Protein AF-A0A7X7K8U5-F1 (afdb_monomer_lite)

Structure (mmCIF, N/CA/C/O backbone):
data_AF-A0A7X7K8U5-F1
#
_entry.id   AF-A0A7X7K8U5-F1
#
loop_
_atom_site.group_PDB
_atom_site.id
_atom_site.type_symbol
_atom_site.label_atom_id
_atom_site.label_alt_id
_atom_site.label_comp_id
_atom_site.label_asym_id
_atom_site.label_entity_id
_atom_site.label_seq_id
_atom_site.pdbx_PDB_ins_code
_atom_site.Cartn_x
_atom_site.Cartn_y
_atom_site.Cartn_z
_atom_site.occupancy
_atom_site.B_iso_or_equiv
_atom_site.auth_seq_id
_atom_site.auth_comp_id
_atom_site.auth_asym_id
_atom_site.auth_atom_id
_atom_site.pdbx_PDB_model_num
ATOM 1 N N . ASP A 1 1 ? -10.335 -3.629 10.305 1.00 85.88 1 ASP A N 1
ATOM 2 C CA . ASP A 1 1 ? -9.390 -4.281 11.223 1.00 85.88 1 ASP A CA 1
ATOM 3 C C . ASP A 1 1 ? -8.029 -3.623 11.029 1.00 85.88 1 ASP A C 1
ATOM 5 O O . ASP A 1 1 ? -7.618 -3.483 9.882 1.00 85.88 1 ASP A O 1
ATOM 9 N N . LEU A 1 2 ? -7.405 -3.124 12.101 1.00 91.44 2 LEU A N 1
ATOM 10 C CA . LEU A 1 2 ? -6.123 -2.414 12.013 1.00 91.44 2 LEU A CA 1
ATOM 11 C C . LEU A 1 2 ? -4.949 -3.373 11.786 1.00 91.44 2 LEU A C 1
ATOM 13 O O . LEU A 1 2 ? -4.005 -2.986 11.107 1.00 91.44 2 LEU A O 1
ATOM 17 N N . GLU A 1 3 ? -5.025 -4.616 12.269 1.00 94.38 3 GLU A N 1
ATOM 18 C CA . GLU A 1 3 ? -3.987 -5.628 12.028 1.00 94.38 3 GLU A CA 1
ATOM 19 C C . GLU A 1 3 ? -3.839 -5.905 10.524 1.00 94.38 3 GLU A C 1
ATOM 21 O O . GLU A 1 3 ? -2.738 -5.863 9.972 1.00 94.38 3 GLU A O 1
ATOM 26 N N . LEU A 1 4 ? -4.973 -6.067 9.831 1.00 93.50 4 LEU A N 1
ATOM 27 C CA . LEU A 1 4 ? -5.004 -6.230 8.376 1.00 93.50 4 LEU A CA 1
ATOM 28 C C . LEU A 1 4 ? -4.436 -5.014 7.633 1.00 93.50 4 LEU A C 1
ATOM 30 O O . LEU A 1 4 ? -3.805 -5.185 6.593 1.00 93.50 4 LEU A O 1
ATOM 34 N N . LEU A 1 5 ? -4.631 -3.796 8.149 1.00 95.38 5 LEU A N 1
ATOM 35 C CA . LEU A 1 5 ? -4.092 -2.590 7.519 1.00 95.38 5 LEU A CA 1
ATOM 36 C C . LEU A 1 5 ? -2.575 -2.472 7.715 1.00 95.38 5 LEU A C 1
ATOM 38 O O . LEU A 1 5 ? -1.870 -2.119 6.772 1.00 95.38 5 LEU A O 1
ATOM 42 N N . VAL A 1 6 ? -2.062 -2.827 8.899 1.00 97.44 6 VAL A N 1
ATOM 43 C CA . VAL A 1 6 ? -0.614 -2.921 9.161 1.00 97.44 6 VAL A CA 1
ATOM 44 C C . VAL A 1 6 ? 0.038 -3.885 8.175 1.00 97.44 6 VAL A C 1
ATOM 46 O O . VAL A 1 6 ? 1.038 -3.534 7.543 1.00 97.44 6 VAL A O 1
ATOM 49 N N . LEU A 1 7 ? -0.559 -5.070 8.012 1.00 96.31 7 LEU A N 1
ATOM 50 C CA . LEU A 1 7 ? -0.118 -6.087 7.062 1.00 96.31 7 LEU A CA 1
ATOM 51 C C . LEU A 1 7 ? -0.163 -5.598 5.615 1.00 96.31 7 LEU A C 1
ATOM 53 O O . LEU A 1 7 ? 0.806 -5.792 4.887 1.00 96.31 7 LEU A O 1
ATOM 57 N N . ALA A 1 8 ? -1.262 -4.967 5.198 1.00 96.56 8 ALA A N 1
ATOM 58 C CA . ALA A 1 8 ? -1.429 -4.491 3.828 1.00 96.56 8 ALA A CA 1
ATOM 59 C C . ALA A 1 8 ? -0.404 -3.402 3.468 1.00 96.56 8 ALA A C 1
ATOM 61 O O . ALA A 1 8 ? 0.177 -3.436 2.384 1.00 96.56 8 ALA A O 1
ATOM 62 N N . GLU A 1 9 ? -0.141 -2.468 4.383 1.00 98.12 9 GLU A N 1
ATOM 63 C CA . GLU A 1 9 ? 0.877 -1.429 4.206 1.00 98.12 9 GLU A CA 1
ATOM 64 C C . GLU A 1 9 ? 2.295 -2.027 4.168 1.00 98.12 9 GLU A C 1
ATOM 66 O O . GLU A 1 9 ? 3.097 -1.666 3.309 1.00 98.12 9 GLU A O 1
ATOM 71 N N . ASP A 1 10 ? 2.617 -2.996 5.030 1.00 98.50 10 ASP A N 1
ATOM 72 C CA . ASP A 1 10 ? 3.940 -3.639 4.997 1.00 98.50 10 ASP A CA 1
ATOM 73 C C . ASP A 1 10 ? 4.143 -4.492 3.734 1.00 98.50 10 ASP A C 1
ATOM 75 O O . ASP A 1 10 ? 5.189 -4.421 3.083 1.00 98.50 10 ASP A O 1
ATOM 79 N N . GLN A 1 11 ? 3.105 -5.220 3.313 1.00 98.31 11 GLN A N 1
ATOM 80 C CA . GLN A 1 11 ? 3.089 -5.938 2.042 1.00 98.31 11 GLN A CA 1
ATOM 81 C C . GLN A 1 11 ? 3.293 -4.982 0.860 1.00 98.31 11 GLN A C 1
ATOM 83 O O . GLN A 1 11 ? 4.037 -5.307 -0.069 1.00 98.31 11 GLN A O 1
ATOM 88 N N . ALA A 1 12 ? 2.668 -3.800 0.884 1.00 98.19 12 ALA A N 1
ATOM 89 C CA . ALA A 1 12 ? 2.860 -2.793 -0.151 1.00 98.19 12 ALA A CA 1
ATOM 90 C C . ALA A 1 12 ? 4.305 -2.287 -0.187 1.00 98.19 12 ALA A C 1
ATOM 92 O O . ALA A 1 12 ? 4.898 -2.178 -1.265 1.00 98.19 12 ALA A O 1
ATOM 93 N N . ALA A 1 13 ? 4.913 -2.058 0.979 1.00 98.56 13 ALA A N 1
ATOM 94 C CA . ALA A 1 13 ? 6.325 -1.715 1.056 1.00 98.56 13 ALA A CA 1
ATOM 95 C C . ALA A 1 13 ? 7.218 -2.795 0.430 1.00 98.56 13 ALA A C 1
ATOM 97 O O . ALA A 1 13 ? 8.043 -2.486 -0.433 1.00 98.56 13 ALA A O 1
ATOM 98 N N . PHE A 1 14 ? 6.999 -4.060 0.792 1.00 98.69 14 PHE A N 1
ATOM 99 C CA . PHE A 1 14 ? 7.727 -5.199 0.231 1.00 98.69 14 PHE A CA 1
ATOM 100 C C . PHE A 1 14 ? 7.547 -5.318 -1.295 1.00 98.69 14 PHE A C 1
ATOM 102 O O . PHE A 1 14 ? 8.504 -5.587 -2.033 1.00 98.69 14 PHE A O 1
ATOM 109 N N . ALA A 1 15 ? 6.337 -5.069 -1.803 1.00 98.38 15 ALA A N 1
ATOM 110 C CA . ALA A 1 15 ? 6.065 -5.068 -3.237 1.00 98.38 15 ALA A CA 1
ATOM 111 C C . ALA A 1 15 ? 6.866 -3.987 -3.969 1.00 98.38 15 ALA A C 1
ATOM 113 O O . ALA A 1 15 ? 7.491 -4.257 -4.998 1.00 98.38 15 ALA A O 1
ATOM 114 N N . PHE A 1 16 ? 6.910 -2.772 -3.423 1.00 98.56 16 PHE A N 1
ATOM 115 C CA . PHE A 1 16 ? 7.657 -1.676 -4.028 1.00 98.56 16 PHE A CA 1
ATOM 116 C C . PHE A 1 16 ? 9.176 -1.831 -3.900 1.00 98.56 16 PHE A C 1
ATOM 118 O O . PHE A 1 16 ? 9.895 -1.475 -4.834 1.00 98.56 16 PHE A O 1
ATOM 125 N N . GLU A 1 17 ? 9.681 -2.431 -2.820 1.00 98.62 17 GLU A N 1
ATOM 126 C CA . GLU A 1 17 ? 11.084 -2.862 -2.719 1.00 98.62 17 GLU A CA 1
ATOM 127 C C . GLU A 1 17 ? 11.422 -3.866 -3.834 1.00 98.62 17 GLU A C 1
ATOM 129 O O . GLU A 1 17 ? 12.446 -3.735 -4.510 1.00 98.62 17 GLU A O 1
ATOM 134 N N . THR A 1 18 ? 10.517 -4.812 -4.105 1.00 98.38 18 THR A N 1
ATOM 135 C CA . THR A 1 18 ? 10.660 -5.790 -5.193 1.00 98.38 18 THR A CA 1
ATOM 136 C C . THR A 1 18 ? 10.647 -5.117 -6.570 1.00 98.38 18 THR A C 1
ATOM 138 O O . THR A 1 18 ? 11.531 -5.373 -7.390 1.00 98.38 18 THR A O 1
ATOM 141 N N . ILE A 1 19 ? 9.699 -4.208 -6.826 1.00 98.38 19 ILE A N 1
ATOM 142 C CA . ILE A 1 19 ? 9.637 -3.418 -8.068 1.00 98.38 19 ILE A CA 1
ATOM 143 C C . ILE A 1 19 ? 10.928 -2.617 -8.257 1.00 98.38 19 ILE A C 1
ATOM 145 O O . ILE A 1 19 ? 11.486 -2.609 -9.356 1.00 98.38 19 ILE A O 1
ATOM 149 N N . ALA A 1 20 ? 11.427 -1.968 -7.202 1.00 98.50 20 ALA A N 1
ATOM 150 C CA . ALA A 1 20 ? 12.669 -1.206 -7.242 1.00 98.50 20 ALA A CA 1
ATOM 151 C C . ALA A 1 20 ? 13.874 -2.094 -7.577 1.00 98.50 20 ALA A C 1
ATOM 153 O O . ALA A 1 20 ? 14.666 -1.740 -8.449 1.00 98.50 20 ALA A O 1
ATOM 154 N N . ALA A 1 21 ? 13.996 -3.252 -6.923 1.00 98.25 21 ALA A N 1
ATOM 155 C CA . ALA A 1 21 ? 15.093 -4.195 -7.132 1.00 98.25 21 ALA A CA 1
ATOM 156 C C . A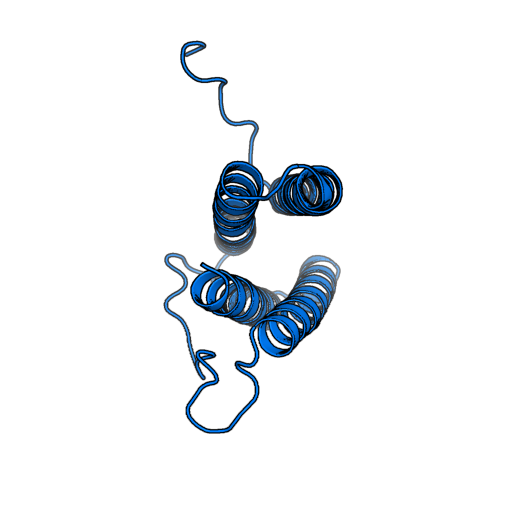LA A 1 21 ? 15.109 -4.794 -8.548 1.00 98.25 21 ALA A C 1
ATOM 158 O O . ALA A 1 21 ? 16.173 -5.115 -9.073 1.00 98.25 21 ALA A O 1
ATOM 159 N N . ARG A 1 22 ? 13.935 -4.939 -9.175 1.00 97.75 22 ARG A N 1
ATOM 160 C CA . ARG A 1 22 ? 13.778 -5.464 -10.542 1.00 97.75 22 ARG A CA 1
ATOM 161 C C . ARG A 1 22 ? 13.780 -4.384 -11.625 1.00 97.75 22 ARG A C 1
ATOM 163 O O . ARG A 1 22 ? 13.733 -4.708 -12.809 1.00 97.75 22 ARG A O 1
ATOM 170 N N . SER A 1 23 ? 13.821 -3.111 -11.244 1.00 97.94 23 SER A N 1
ATOM 171 C CA . SER A 1 23 ? 13.847 -1.997 -12.188 1.00 97.94 23 SER A CA 1
ATOM 172 C C . SER A 1 23 ? 15.282 -1.581 -12.521 1.00 97.94 23 SER A C 1
ATOM 174 O O . SER A 1 23 ? 16.134 -1.551 -11.628 1.00 97.94 23 SER A O 1
ATOM 176 N N . PRO A 1 24 ? 15.557 -1.172 -13.773 1.00 96.44 24 PRO A N 1
ATOM 177 C CA . PRO A 1 24 ? 16.774 -0.439 -14.098 1.00 96.44 24 PRO A CA 1
ATOM 178 C C . PRO A 1 24 ? 16.913 0.827 -13.243 1.00 96.44 24 PRO A C 1
ATOM 180 O O . PRO A 1 24 ? 15.933 1.352 -12.703 1.00 96.44 24 PRO A O 1
ATOM 183 N N . GLU A 1 25 ? 18.133 1.349 -13.138 1.00 96.06 25 GLU A N 1
ATOM 184 C CA . GLU A 1 25 ? 18.357 2.653 -12.514 1.00 96.06 25 GLU A CA 1
ATOM 185 C C . GLU A 1 25 ? 17.558 3.752 -13.225 1.00 96.06 25 GLU A C 1
ATOM 187 O O . GLU A 1 25 ? 17.460 3.777 -14.451 1.00 96.06 25 GLU A O 1
ATOM 192 N N . GLY A 1 26 ? 16.969 4.660 -12.442 1.00 95.50 26 GLY A N 1
ATOM 193 C CA . GLY A 1 26 ? 16.191 5.778 -12.966 1.00 95.50 26 GLY A CA 1
ATOM 194 C C . GLY A 1 26 ? 14.857 5.992 -12.255 1.00 95.50 26 GLY A C 1
ATOM 195 O O . GLY A 1 26 ? 14.662 5.614 -11.097 1.00 95.50 26 GLY A O 1
ATOM 196 N N . GLY A 1 27 ? 13.932 6.643 -12.966 1.00 95.06 27 GLY A N 1
ATOM 197 C CA . GLY A 1 27 ? 12.698 7.185 -12.393 1.00 95.06 27 GLY A CA 1
ATOM 198 C C . GLY A 1 27 ? 11.791 6.140 -11.741 1.00 95.06 27 GLY A C 1
ATOM 199 O O . GLY A 1 27 ? 11.315 6.367 -10.632 1.00 95.06 27 GLY A O 1
ATOM 200 N N . VAL A 1 28 ? 11.586 4.984 -12.383 1.00 95.00 28 VAL A N 1
ATOM 201 C CA . VAL A 1 28 ? 10.714 3.920 -11.850 1.00 95.00 28 VAL A CA 1
ATOM 202 C C . VAL A 1 28 ? 11.277 3.346 -10.552 1.00 95.00 28 VAL A C 1
ATOM 204 O O . VAL A 1 28 ? 10.549 3.260 -9.564 1.00 95.00 28 VAL A O 1
ATOM 207 N N . ARG A 1 29 ? 12.577 3.026 -10.524 1.00 98.12 29 ARG A N 1
ATOM 208 C CA . ARG A 1 29 ? 13.252 2.523 -9.322 1.00 98.12 29 ARG A CA 1
ATOM 209 C C . ARG A 1 29 ? 13.167 3.524 -8.172 1.00 98.12 29 ARG A C 1
ATOM 211 O O . ARG A 1 29 ? 12.772 3.150 -7.074 1.00 98.12 29 ARG A O 1
ATOM 218 N N . ASN A 1 30 ? 13.469 4.796 -8.427 1.00 98.19 30 ASN A N 1
ATOM 219 C CA . ASN A 1 30 ? 13.423 5.837 -7.397 1.00 98.19 30 ASN A CA 1
ATOM 220 C C . ASN A 1 30 ? 12.000 6.064 -6.869 1.00 98.19 30 ASN A C 1
ATOM 222 O O . ASN A 1 30 ? 11.801 6.202 -5.664 1.00 98.19 30 ASN A O 1
ATOM 226 N N . ARG A 1 31 ? 10.998 6.050 -7.757 1.00 96.94 31 ARG A N 1
ATOM 227 C CA . ARG A 1 31 ? 9.585 6.160 -7.376 1.00 96.94 31 ARG A CA 1
ATOM 228 C C . ARG A 1 31 ? 9.133 4.973 -6.525 1.00 96.94 31 ARG A C 1
ATOM 230 O O . ARG A 1 31 ? 8.434 5.181 -5.539 1.00 96.94 31 ARG A O 1
ATOM 237 N N . ALA A 1 32 ? 9.545 3.758 -6.880 1.00 98.25 32 ALA A N 1
ATOM 238 C CA . ALA A 1 32 ? 9.254 2.558 -6.103 1.00 98.25 32 ALA A CA 1
ATOM 239 C C . ALA A 1 32 ? 9.904 2.614 -4.712 1.00 98.25 32 ALA A C 1
ATOM 241 O O . ALA A 1 32 ? 9.224 2.395 -3.720 1.00 98.25 32 ALA A O 1
ATOM 242 N N . LEU A 1 33 ? 11.173 3.019 -4.600 1.00 98.75 33 LEU A N 1
ATOM 243 C CA . LEU A 1 33 ? 11.831 3.189 -3.294 1.00 98.75 33 LEU A CA 1
ATOM 244 C C . LEU A 1 33 ? 11.131 4.233 -2.410 1.00 98.75 33 LEU A C 1
ATOM 246 O O . LEU A 1 33 ? 10.963 4.022 -1.206 1.00 98.75 33 LEU A O 1
ATOM 250 N N . ALA A 1 34 ? 10.687 5.345 -3.003 1.00 98.19 34 ALA A N 1
ATOM 251 C CA . ALA A 1 34 ? 9.925 6.365 -2.289 1.00 98.19 34 ALA A CA 1
ATOM 252 C C . ALA A 1 34 ? 8.570 5.828 -1.796 1.00 98.19 34 ALA A C 1
ATOM 254 O O . ALA A 1 34 ? 8.196 6.072 -0.648 1.00 98.19 34 ALA A O 1
ATOM 255 N N . ALA A 1 35 ? 7.858 5.065 -2.633 1.00 98.00 35 ALA A N 1
ATOM 256 C CA . ALA A 1 35 ? 6.617 4.402 -2.243 1.00 98.00 35 ALA A CA 1
ATOM 257 C C . ALA A 1 35 ? 6.857 3.390 -1.113 1.00 98.00 35 ALA A C 1
ATOM 259 O O . ALA A 1 35 ? 6.184 3.462 -0.089 1.00 98.00 35 ALA A O 1
ATOM 260 N N . ALA A 1 36 ? 7.870 2.527 -1.239 1.00 98.69 36 ALA A N 1
ATOM 261 C CA . ALA A 1 36 ? 8.236 1.561 -0.207 1.00 98.69 36 ALA A CA 1
ATOM 262 C C . ALA A 1 36 ? 8.484 2.228 1.152 1.00 98.69 36 ALA A C 1
ATOM 264 O O . ALA A 1 36 ? 7.911 1.827 2.162 1.00 98.69 36 ALA A O 1
ATOM 265 N N . THR A 1 37 ? 9.277 3.303 1.164 1.00 98.75 37 THR A N 1
ATOM 266 C CA . THR A 1 37 ? 9.584 4.061 2.386 1.00 98.75 37 THR A CA 1
ATOM 267 C C . THR A 1 37 ? 8.317 4.616 3.031 1.00 98.75 37 THR A C 1
ATOM 269 O O . THR A 1 37 ? 8.128 4.488 4.240 1.00 98.75 37 THR A O 1
ATOM 272 N N . ARG A 1 38 ? 7.428 5.207 2.225 1.00 98.06 38 ARG A N 1
ATOM 273 C CA . ARG A 1 38 ? 6.147 5.734 2.702 1.00 98.06 38 ARG A CA 1
ATOM 274 C C . ARG A 1 38 ? 5.307 4.633 3.348 1.00 98.06 38 ARG A C 1
ATOM 276 O O . ARG A 1 38 ? 4.850 4.821 4.467 1.00 98.06 38 ARG A O 1
ATOM 283 N N . HIS A 1 39 ? 5.151 3.490 2.685 1.00 98.31 39 HIS A N 1
ATOM 284 C CA . HIS A 1 39 ? 4.346 2.383 3.200 1.00 98.31 39 HIS A CA 1
ATOM 285 C C . HIS A 1 39 ? 4.937 1.762 4.477 1.00 98.31 39 HIS A C 1
ATOM 287 O O . HIS A 1 39 ? 4.187 1.483 5.408 1.00 98.31 39 HIS A O 1
ATOM 293 N N . ARG A 1 40 ? 6.272 1.659 4.611 1.00 98.38 40 ARG A N 1
ATOM 294 C CA . ARG A 1 40 ? 6.910 1.254 5.884 1.00 98.38 40 ARG A CA 1
ATOM 295 C C . ARG A 1 40 ? 6.554 2.208 7.024 1.00 98.38 40 ARG A C 1
ATOM 297 O O . ARG A 1 40 ? 6.182 1.762 8.107 1.00 98.38 40 ARG A O 1
ATOM 304 N N . VAL A 1 41 ? 6.656 3.519 6.785 1.00 98.31 41 VAL A N 1
ATOM 305 C CA . VAL A 1 41 ? 6.320 4.546 7.787 1.00 98.31 41 VAL A CA 1
ATOM 306 C C . VAL A 1 41 ? 4.843 4.469 8.174 1.00 98.31 41 VAL A C 1
ATOM 308 O O . VAL A 1 41 ? 4.523 4.545 9.360 1.00 98.31 41 VAL A O 1
ATOM 311 N N . THR A 1 42 ? 3.954 4.290 7.196 1.00 97.50 42 THR A N 1
ATOM 312 C CA . THR A 1 42 ? 2.510 4.171 7.425 1.00 97.50 42 THR A CA 1
ATOM 313 C C . THR A 1 42 ? 2.153 2.891 8.183 1.00 97.50 42 THR A C 1
ATOM 315 O O . THR A 1 42 ? 1.428 2.967 9.172 1.00 97.50 42 THR A O 1
ATOM 318 N N . SER A 1 43 ? 2.698 1.735 7.789 1.00 97.94 43 SER A N 1
ATOM 319 C CA . SER A 1 43 ? 2.509 0.458 8.496 1.00 97.94 43 SER A CA 1
ATOM 320 C C . SER A 1 43 ? 2.929 0.567 9.962 1.00 97.94 43 SER A C 1
ATOM 322 O O . SER A 1 43 ? 2.171 0.219 10.864 1.00 97.94 43 SER A O 1
ATOM 324 N N . GLU A 1 44 ? 4.102 1.149 10.215 1.00 97.94 44 GLU A N 1
ATOM 325 C CA . GLU A 1 44 ? 4.617 1.378 11.563 1.00 97.94 44 GLU A CA 1
ATOM 326 C C . GLU A 1 44 ? 3.730 2.341 12.376 1.00 97.94 44 GLU A C 1
ATOM 328 O O . GLU A 1 44 ? 3.532 2.147 13.575 1.00 97.94 44 GLU A O 1
ATOM 333 N N . ALA A 1 45 ? 3.160 3.374 11.746 1.00 96.94 45 ALA A N 1
ATOM 334 C CA . ALA A 1 45 ? 2.219 4.274 12.410 1.00 96.94 45 ALA A CA 1
ATOM 335 C C . ALA A 1 45 ? 0.923 3.552 12.816 1.00 96.94 45 ALA A C 1
ATOM 337 O O . ALA A 1 45 ? 0.465 3.719 13.949 1.00 96.94 45 ALA A O 1
ATOM 338 N N . TRP A 1 46 ? 0.373 2.710 11.935 1.00 96.94 46 TRP A N 1
ATOM 339 C CA . TRP A 1 46 ? -0.794 1.882 12.246 1.00 96.94 46 TRP A CA 1
ATOM 340 C C . TRP A 1 46 ? -0.499 0.848 13.330 1.00 96.94 46 TRP A C 1
ATOM 342 O O . TRP A 1 46 ? -1.312 0.683 14.238 1.00 96.94 46 TRP A O 1
ATOM 352 N N . ALA A 1 47 ? 0.673 0.209 13.293 1.00 97.75 47 ALA A N 1
ATOM 353 C CA . ALA A 1 47 ? 1.079 -0.770 14.296 1.00 97.75 47 ALA A CA 1
ATOM 354 C C . ALA A 1 47 ? 1.174 -0.122 15.679 1.00 97.75 47 ALA A C 1
ATOM 356 O O . ALA A 1 47 ? 0.646 -0.658 16.652 1.00 97.75 47 ALA A O 1
ATOM 357 N N . ARG A 1 48 ? 1.769 1.076 15.763 1.00 97.19 48 ARG A N 1
ATOM 358 C CA . ARG A 1 48 ? 1.825 1.853 17.009 1.00 97.19 48 ARG A CA 1
ATOM 359 C C . ARG A 1 48 ? 0.440 2.234 17.514 1.00 97.19 48 ARG A C 1
ATOM 361 O O . ARG A 1 48 ? 0.174 2.076 18.701 1.00 97.19 48 ARG A O 1
ATOM 368 N N . LEU A 1 49 ? -0.446 2.701 16.633 1.00 94.38 49 LEU A N 1
ATOM 369 C CA . LEU A 1 49 ? -1.816 3.055 17.012 1.00 94.38 49 LEU A CA 1
ATOM 370 C C . LEU A 1 49 ? -2.605 1.841 17.528 1.00 94.38 49 LEU A C 1
ATOM 372 O O . LEU A 1 49 ? -3.386 1.969 18.466 1.00 94.38 49 LEU A O 1
ATOM 376 N N . ALA A 1 50 ? -2.389 0.673 16.924 1.00 94.69 50 ALA A N 1
ATOM 377 C CA . ALA A 1 50 ? -3.064 -0.570 17.277 1.00 94.69 50 ALA A CA 1
ATOM 378 C C . ALA A 1 50 ? -2.430 -1.308 18.472 1.00 94.69 50 ALA A C 1
ATOM 380 O O . ALA A 1 50 ? -2.982 -2.309 18.920 1.00 94.69 50 ALA A O 1
ATOM 381 N N . GLY A 1 51 ? -1.283 -0.846 18.988 1.00 96.31 51 GLY A N 1
ATOM 382 C CA . GLY A 1 51 ? -0.544 -1.545 20.046 1.00 96.31 51 GLY A CA 1
ATOM 383 C C . GLY A 1 51 ? 0.120 -2.849 19.583 1.00 96.31 51 GLY A C 1
ATOM 384 O O . GLY A 1 51 ? 0.365 -3.734 20.394 1.00 96.31 51 GLY A O 1
ATOM 385 N N . LEU A 1 52 ? 0.414 -2.975 18.286 1.00 96.50 52 LEU A N 1
ATOM 386 C CA . LEU A 1 52 ? 0.952 -4.186 17.654 1.00 96.50 52 LEU A CA 1
ATOM 387 C C . LEU A 1 52 ? 2.482 -4.172 17.507 1.00 96.50 52 LEU A C 1
ATOM 389 O O . LEU A 1 52 ? 3.042 -5.017 16.828 1.00 96.50 52 LEU A O 1
ATOM 393 N N . THR A 1 53 ? 3.194 -3.220 18.111 1.00 92.06 53 THR A N 1
ATOM 394 C CA . THR A 1 53 ? 4.665 -3.145 17.991 1.00 92.06 53 THR A CA 1
ATOM 395 C C . THR A 1 53 ? 5.419 -4.025 18.987 1.00 92.06 53 THR A C 1
ATOM 397 O O . THR A 1 53 ? 6.649 -4.061 18.964 1.00 92.06 53 THR A O 1
ATOM 400 N N . GLU A 1 54 ? 4.721 -4.693 19.908 1.00 89.69 54 GLU A N 1
ATOM 401 C CA . GLU A 1 54 ? 5.373 -5.577 20.873 1.00 89.69 54 GLU A CA 1
ATOM 402 C C . GLU A 1 54 ? 5.802 -6.909 20.230 1.00 89.69 54 GLU A C 1
ATOM 404 O O . GLU A 1 54 ? 5.109 -7.435 19.350 1.00 89.69 54 GLU A O 1
ATOM 409 N N . PRO A 1 55 ? 6.924 -7.506 20.679 1.00 84.31 55 PRO A N 1
ATOM 410 C CA . PRO A 1 55 ? 7.350 -8.817 20.206 1.00 84.31 55 PRO A CA 1
ATOM 411 C C . PRO A 1 55 ? 6.246 -9.873 20.367 1.00 84.31 55 PRO A C 1
ATOM 413 O O . PRO A 1 55 ? 5.756 -10.104 21.469 1.00 84.31 55 PRO A O 1
ATOM 416 N N . GLY A 1 56 ? 5.882 -10.540 19.269 1.00 88.75 56 GLY A N 1
ATOM 417 C CA . GLY A 1 56 ? 4.830 -11.565 19.237 1.00 88.75 56 GLY A CA 1
ATOM 418 C C . GLY A 1 56 ? 3.421 -11.044 18.937 1.00 88.75 56 GLY A C 1
ATOM 419 O O . GLY A 1 56 ? 2.537 -11.863 18.705 1.00 88.75 56 GLY A O 1
ATOM 420 N N . LEU A 1 57 ? 3.221 -9.722 18.905 1.00 92.00 57 LEU A N 1
ATOM 421 C CA . LEU A 1 57 ? 1.981 -9.081 18.445 1.00 92.00 57 LEU A CA 1
ATOM 422 C C . LEU A 1 57 ? 2.126 -8.436 17.064 1.00 92.00 57 LEU A C 1
ATOM 424 O O . LEU A 1 57 ? 1.120 -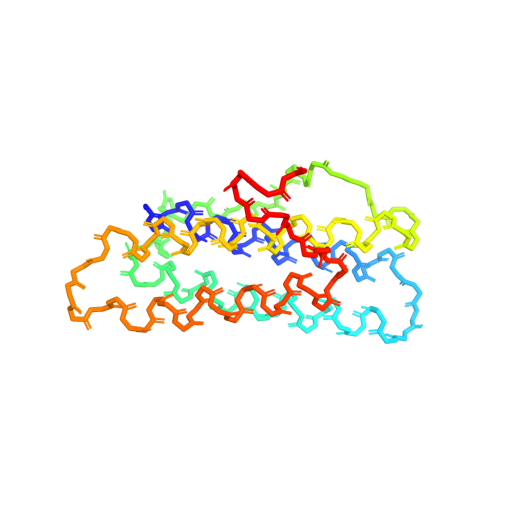8.176 16.413 1.00 92.00 57 LEU A O 1
ATOM 428 N N . ASP A 1 58 ? 3.359 -8.185 16.621 1.00 94.94 58 ASP A N 1
ATOM 429 C CA . ASP A 1 58 ? 3.636 -7.612 15.307 1.00 94.94 58 ASP A CA 1
ATOM 430 C C . ASP A 1 58 ? 3.251 -8.590 14.188 1.00 94.94 58 ASP A C 1
ATOM 432 O O . ASP A 1 58 ? 3.877 -9.650 14.068 1.00 94.94 58 ASP A O 1
ATOM 436 N N . PRO A 1 59 ? 2.237 -8.264 13.363 1.00 95.44 59 PRO A N 1
ATOM 437 C CA . PRO A 1 59 ? 1.774 -9.173 12.328 1.00 95.44 59 PRO A CA 1
ATOM 438 C C . PRO A 1 59 ? 2.691 -9.159 11.096 1.00 95.44 59 PRO A C 1
ATOM 440 O O . PRO A 1 59 ? 2.540 -10.005 10.216 1.00 95.44 59 PRO A O 1
ATOM 443 N N . ARG A 1 60 ? 3.625 -8.201 10.984 1.00 96.88 60 ARG A N 1
ATOM 444 C CA . ARG A 1 60 ? 4.451 -8.021 9.784 1.00 96.88 60 ARG A CA 1
ATOM 445 C C . ARG A 1 60 ? 5.316 -9.244 9.510 1.00 96.88 60 ARG A C 1
ATOM 447 O O . ARG A 1 60 ? 5.874 -9.873 10.408 1.00 96.88 60 ARG A O 1
ATOM 454 N N . ALA A 1 61 ? 5.448 -9.568 8.231 1.00 95.12 61 ALA A N 1
ATOM 455 C CA . ALA A 1 61 ? 6.125 -10.763 7.769 1.00 95.12 61 ALA A CA 1
ATOM 456 C C . ALA A 1 61 ? 7.455 -10.421 7.095 1.00 95.12 61 ALA A C 1
ATOM 458 O O . ALA A 1 61 ? 7.653 -9.359 6.512 1.00 95.12 61 ALA A O 1
ATOM 459 N N . VAL A 1 62 ? 8.376 -11.381 7.120 1.00 95.06 62 VAL A N 1
ATOM 460 C CA . VAL A 1 62 ? 9.658 -11.266 6.405 1.00 95.06 62 VAL A CA 1
ATOM 461 C C . VAL A 1 62 ? 9.501 -11.382 4.884 1.00 95.06 62 VAL A C 1
ATOM 463 O O . VAL A 1 62 ? 10.413 -11.021 4.142 1.00 95.06 62 VAL A O 1
ATOM 466 N N . SER A 1 63 ? 8.374 -11.918 4.411 1.00 95.50 63 SER A N 1
ATOM 467 C CA . SER A 1 63 ? 8.053 -12.063 2.994 1.00 95.50 63 SER A CA 1
ATOM 468 C C . SER A 1 63 ? 6.545 -12.151 2.770 1.00 95.50 63 SER A C 1
ATOM 470 O O . SER A 1 63 ? 5.792 -12.568 3.649 1.00 95.50 63 SER A O 1
ATOM 472 N N . TYR A 1 64 ? 6.122 -11.782 1.560 1.00 96.38 64 TYR A N 1
ATOM 473 C CA . TYR A 1 64 ? 4.718 -11.746 1.162 1.00 96.38 64 TYR A CA 1
ATOM 474 C C . TYR A 1 64 ? 4.500 -12.389 -0.206 1.00 96.38 64 TYR A C 1
ATOM 476 O O . TYR A 1 64 ? 5.335 -12.280 -1.108 1.00 96.38 64 TYR A O 1
ATOM 484 N N . ALA A 1 65 ? 3.338 -13.020 -0.380 1.00 93.62 65 ALA A N 1
ATOM 485 C CA . ALA A 1 65 ? 2.856 -13.438 -1.689 1.00 93.62 65 ALA A CA 1
ATOM 486 C C . ALA A 1 65 ? 2.197 -12.240 -2.390 1.00 93.62 65 ALA A C 1
ATOM 488 O O . ALA A 1 65 ? 1.149 -11.765 -1.965 1.00 93.62 65 ALA A O 1
ATOM 489 N N . LEU A 1 66 ? 2.817 -11.749 -3.464 1.00 90.44 66 LEU A N 1
ATOM 490 C CA . LEU A 1 66 ? 2.422 -10.493 -4.114 1.00 90.44 66 LEU A CA 1
ATOM 491 C C . LEU A 1 66 ? 1.334 -10.625 -5.189 1.00 90.44 66 LEU A C 1
ATOM 493 O O . LEU A 1 66 ? 0.873 -9.615 -5.705 1.00 90.44 66 LEU A O 1
ATOM 497 N N . GLY A 1 67 ? 0.933 -11.845 -5.556 1.00 88.31 67 GLY A N 1
ATOM 498 C CA . GLY A 1 67 ? -0.140 -12.072 -6.537 1.00 88.31 67 GLY A CA 1
ATOM 499 C C . GLY A 1 67 ? 0.190 -11.691 -7.990 1.00 88.31 67 GLY A C 1
ATOM 500 O O . GLY A 1 67 ? -0.663 -11.852 -8.854 1.00 88.31 67 GLY A O 1
ATOM 501 N N . GLY A 1 68 ? 1.420 -11.251 -8.280 1.00 92.12 68 GLY A N 1
ATOM 502 C CA . GLY A 1 68 ? 1.879 -10.848 -9.614 1.00 92.12 68 GLY A CA 1
ATOM 503 C C . GLY A 1 68 ? 3.398 -10.979 -9.791 1.00 92.12 68 GLY A C 1
ATOM 504 O O . GLY A 1 68 ? 4.110 -11.381 -8.869 1.00 92.12 68 GLY A O 1
ATOM 505 N N . SER A 1 69 ? 3.901 -10.646 -10.986 1.00 93.44 69 SER A N 1
ATOM 506 C CA . SER A 1 69 ? 5.337 -10.669 -11.331 1.00 93.44 69 SER A CA 1
ATOM 507 C C . SER A 1 69 ? 5.914 -9.253 -11.451 1.00 93.44 69 SER A C 1
ATOM 509 O O . SER A 1 69 ? 5.231 -8.320 -11.860 1.00 93.44 69 SER A O 1
ATOM 511 N N . ALA A 1 70 ? 7.210 -9.097 -11.170 1.00 95.06 70 ALA A N 1
ATOM 512 C CA . ALA A 1 70 ? 7.969 -7.856 -11.355 1.00 95.06 70 ALA A CA 1
ATOM 513 C C . ALA A 1 70 ? 9.053 -7.966 -12.454 1.00 95.06 70 ALA A C 1
ATOM 515 O O . ALA A 1 70 ? 9.977 -7.147 -12.504 1.00 95.06 70 ALA A O 1
ATOM 516 N N . ASP A 1 71 ? 8.969 -8.976 -13.322 1.00 95.19 71 ASP A N 1
ATOM 517 C CA . ASP A 1 71 ? 10.030 -9.308 -14.279 1.00 95.19 71 ASP A CA 1
ATOM 518 C C . ASP A 1 71 ? 10.082 -8.345 -15.475 1.00 95.19 71 ASP A C 1
ATOM 520 O O . ASP A 1 71 ? 11.168 -7.989 -15.940 1.00 95.19 71 ASP A O 1
ATOM 524 N N . THR A 1 72 ? 8.932 -7.850 -15.943 1.00 96.50 72 THR A N 1
ATOM 525 C CA . THR A 1 72 ? 8.846 -6.888 -17.054 1.00 96.50 72 THR A CA 1
ATOM 526 C C . THR A 1 72 ? 8.407 -5.510 -16.564 1.00 96.50 72 THR A C 1
ATOM 528 O O . THR A 1 72 ? 7.926 -5.346 -15.445 1.00 96.50 72 THR A O 1
ATOM 531 N N . GLU A 1 73 ? 8.603 -4.473 -17.381 1.00 94.06 73 GLU A N 1
ATOM 532 C CA . GLU A 1 73 ? 8.133 -3.123 -17.036 1.00 94.06 73 GLU A CA 1
ATOM 533 C C . GLU A 1 73 ? 6.614 -3.066 -16.875 1.00 94.06 73 GLU A C 1
ATOM 535 O O . GLU A 1 73 ? 6.122 -2.506 -15.898 1.00 94.06 73 GLU A O 1
ATOM 540 N N . GLU A 1 74 ? 5.894 -3.715 -17.786 1.00 94.19 74 GLU A N 1
ATOM 541 C CA . GLU A 1 74 ? 4.441 -3.836 -17.730 1.00 94.19 74 GLU A CA 1
ATOM 542 C C . GLU A 1 74 ? 3.992 -4.576 -16.466 1.00 94.19 74 GLU A C 1
ATOM 544 O O . GLU A 1 74 ? 3.143 -4.072 -15.734 1.00 94.19 74 GLU A O 1
ATOM 549 N N . SER A 1 75 ? 4.615 -5.715 -16.137 1.00 95.88 75 SER A N 1
ATOM 550 C CA . SER A 1 75 ? 4.233 -6.484 -14.949 1.00 95.88 75 SER A CA 1
ATOM 551 C C . SER A 1 75 ? 4.516 -5.716 -13.651 1.00 95.88 75 SER A C 1
ATOM 553 O O . SER A 1 75 ? 3.731 -5.791 -12.710 1.00 95.88 75 SER A O 1
ATOM 555 N N . ARG A 1 76 ? 5.586 -4.908 -13.604 1.00 96.00 76 ARG A N 1
ATOM 556 C CA . ARG A 1 76 ? 5.874 -4.005 -12.475 1.00 96.00 76 ARG A CA 1
ATOM 557 C C . ARG A 1 76 ? 4.833 -2.900 -12.319 1.00 96.00 76 ARG A C 1
ATOM 559 O O . ARG A 1 76 ? 4.499 -2.559 -11.187 1.00 96.00 76 ARG A O 1
ATOM 566 N N . ALA A 1 77 ? 4.354 -2.327 -13.423 1.00 93.88 77 ALA A N 1
ATOM 567 C CA . ALA A 1 77 ? 3.296 -1.322 -13.382 1.00 93.88 77 ALA A CA 1
ATOM 568 C C . ALA A 1 77 ? 1.984 -1.933 -12.868 1.00 93.88 77 ALA A C 1
ATOM 570 O O . ALA A 1 77 ? 1.408 -1.405 -11.921 1.00 93.88 77 ALA A O 1
ATOM 571 N N . VAL A 1 78 ? 1.587 -3.091 -13.412 1.00 94.88 78 VAL A N 1
ATOM 572 C CA . VAL A 1 78 ? 0.398 -3.839 -12.967 1.00 94.88 78 VAL A CA 1
ATOM 573 C C . VAL A 1 78 ? 0.491 -4.177 -11.480 1.00 94.88 78 VAL A C 1
ATOM 575 O O . VAL A 1 78 ? -0.402 -3.820 -10.720 1.00 94.88 78 VAL A O 1
ATOM 578 N N . LEU A 1 79 ? 1.610 -4.756 -11.034 1.00 96.44 79 LEU A N 1
ATOM 579 C CA . LEU A 1 79 ? 1.814 -5.082 -9.623 1.00 96.44 79 LEU A CA 1
ATOM 580 C C . LEU A 1 79 ? 1.706 -3.842 -8.719 1.00 96.44 79 LEU A C 1
ATOM 582 O O . LEU A 1 79 ? 1.079 -3.903 -7.664 1.00 96.44 79 LEU A O 1
ATOM 586 N N . GLY A 1 80 ? 2.305 -2.715 -9.120 1.00 96.31 80 GLY A N 1
ATOM 587 C CA . GLY A 1 80 ? 2.212 -1.463 -8.367 1.00 96.31 80 GLY A CA 1
ATOM 588 C C . GLY A 1 80 ? 0.778 -0.932 -8.276 1.00 96.31 80 GLY A C 1
ATOM 589 O O . GLY A 1 80 ? 0.365 -0.470 -7.215 1.00 96.31 80 GLY A O 1
ATOM 590 N N . ALA A 1 81 ? 0.012 -1.020 -9.365 1.00 95.38 81 ALA A N 1
ATOM 591 C CA . ALA A 1 81 ? -1.387 -0.606 -9.402 1.00 95.38 81 ALA A CA 1
ATOM 592 C C . ALA A 1 81 ? -2.277 -1.502 -8.526 1.00 95.38 81 ALA A C 1
ATOM 594 O O . ALA A 1 81 ? -3.086 -0.983 -7.757 1.00 95.38 81 ALA A O 1
ATOM 595 N N . ASP A 1 82 ? -2.097 -2.823 -8.597 1.00 95.12 82 ASP A N 1
ATOM 596 C CA . ASP A 1 82 ? -2.898 -3.803 -7.858 1.00 95.12 82 ASP A CA 1
ATOM 597 C C . ASP A 1 82 ? -2.692 -3.689 -6.342 1.00 95.12 82 ASP A C 1
ATOM 599 O O . ASP A 1 82 ? -3.653 -3.708 -5.569 1.00 95.12 82 ASP A O 1
ATOM 603 N N . VAL A 1 83 ? -1.442 -3.512 -5.909 1.00 96.00 83 VAL A N 1
ATOM 604 C CA . VAL A 1 83 ? -1.090 -3.322 -4.494 1.00 96.00 83 VAL A CA 1
ATOM 605 C C . VAL A 1 83 ? -1.740 -2.063 -3.923 1.00 96.00 83 VAL A C 1
ATOM 607 O O . VAL A 1 83 ? -2.346 -2.098 -2.852 1.00 96.00 83 VAL A O 1
ATOM 610 N N . GLU A 1 84 ? -1.662 -0.948 -4.644 1.00 96.38 84 GLU A N 1
ATOM 611 C CA . GLU A 1 84 ? -2.273 0.311 -4.210 1.00 96.38 84 GLU A CA 1
ATOM 612 C C . GLU A 1 84 ? -3.807 0.230 -4.256 1.00 96.38 84 GLU A C 1
ATOM 614 O O . GLU A 1 84 ? -4.483 0.745 -3.367 1.00 96.38 84 GLU A O 1
ATOM 619 N N . GLN A 1 85 ? -4.383 -0.480 -5.230 1.00 95.12 85 GLN A N 1
ATOM 620 C CA . GLN A 1 85 ? -5.825 -0.728 -5.287 1.00 95.12 85 GLN A CA 1
ATOM 621 C C . GLN A 1 85 ? -6.315 -1.572 -4.099 1.00 95.12 85 GLN A C 1
ATOM 623 O O . GLN A 1 85 ? -7.399 -1.317 -3.568 1.00 95.12 85 GLN A O 1
ATOM 628 N N . ALA A 1 86 ? -5.531 -2.543 -3.627 1.00 94.19 86 ALA A N 1
ATOM 629 C CA . ALA A 1 86 ? -5.864 -3.289 -2.414 1.00 94.19 86 ALA A CA 1
ATOM 630 C C . ALA A 1 86 ? -5.904 -2.375 -1.170 1.00 94.19 86 ALA A C 1
ATOM 632 O O . ALA A 1 86 ? -6.791 -2.513 -0.318 1.00 94.19 86 ALA A O 1
ATOM 633 N N . LEU A 1 87 ? -5.006 -1.384 -1.090 1.00 95.75 87 LEU A N 1
ATOM 634 C CA . LEU A 1 87 ? -5.040 -0.360 -0.041 1.00 95.75 87 LEU A CA 1
ATOM 635 C C . LEU A 1 87 ? -6.252 0.565 -0.177 1.00 95.75 87 LEU A C 1
ATOM 637 O O . LEU A 1 87 ? -6.891 0.854 0.832 1.00 95.75 87 LEU A O 1
ATOM 641 N N . VAL A 1 88 ? -6.637 0.966 -1.394 1.00 95.12 88 VAL A N 1
ATOM 642 C CA . VAL A 1 88 ? -7.881 1.725 -1.634 1.00 95.12 88 VAL A CA 1
ATOM 643 C C . VAL A 1 88 ? -9.082 0.996 -1.031 1.00 95.12 88 VAL A C 1
ATOM 645 O O . VAL A 1 88 ? -9.849 1.594 -0.278 1.00 95.12 88 VAL A O 1
ATOM 648 N N . VAL A 1 89 ? -9.220 -0.309 -1.287 1.00 93.75 89 VAL A N 1
ATOM 649 C CA . VAL A 1 89 ? -10.310 -1.122 -0.715 1.00 93.75 89 VAL A CA 1
ATOM 650 C C . VAL A 1 89 ? -10.232 -1.166 0.814 1.00 93.75 89 VAL A C 1
ATOM 652 O O . VAL A 1 89 ? -11.251 -1.012 1.490 1.00 93.75 89 VAL A O 1
ATOM 655 N N . SER A 1 90 ? -9.030 -1.326 1.366 1.00 94.62 90 SER A N 1
ATOM 656 C CA . SER A 1 90 ? -8.807 -1.389 2.816 1.00 94.62 90 SER A CA 1
ATOM 657 C C . SER A 1 90 ? -9.177 -0.074 3.512 1.00 94.62 90 SER A C 1
ATOM 659 O O . SER A 1 90 ? -9.893 -0.079 4.516 1.00 94.62 90 SER A O 1
ATOM 661 N N . TYR A 1 91 ? -8.772 1.065 2.945 1.00 94.75 91 TYR A N 1
ATOM 662 C CA . TYR A 1 91 ? -9.132 2.386 3.455 1.00 94.75 91 TYR A CA 1
ATOM 663 C C . TYR A 1 91 ? -10.621 2.693 3.280 1.00 94.75 91 TYR A C 1
ATOM 665 O O . TYR A 1 91 ? -11.227 3.250 4.193 1.00 94.75 91 TYR A O 1
ATOM 673 N N . ALA A 1 92 ? -11.249 2.281 2.175 1.00 93.75 92 ALA A N 1
ATOM 674 C CA . ALA A 1 92 ? -12.693 2.430 1.990 1.00 93.75 92 ALA A CA 1
ATOM 675 C C . ALA A 1 92 ? -13.484 1.665 3.065 1.00 93.75 92 ALA A C 1
ATOM 677 O O . ALA A 1 92 ? -14.424 2.204 3.654 1.00 93.75 92 ALA A O 1
ATOM 678 N N . ALA A 1 93 ? -13.072 0.431 3.372 1.00 92.25 93 ALA A N 1
ATOM 679 C CA . ALA A 1 93 ? -13.667 -0.355 4.448 1.00 92.25 93 ALA A CA 1
ATOM 680 C C . ALA A 1 93 ? -13.469 0.312 5.820 1.00 92.25 93 ALA A C 1
ATOM 682 O O . ALA A 1 93 ? -14.392 0.334 6.635 1.00 92.25 93 ALA A O 1
ATOM 683 N N . LEU A 1 94 ? -12.296 0.905 6.071 1.00 91.88 94 LEU A N 1
ATOM 684 C CA . LEU A 1 94 ? -12.023 1.616 7.320 1.00 91.88 94 LEU A CA 1
ATOM 685 C C . LEU A 1 94 ? -12.885 2.882 7.464 1.00 91.88 94 LEU A C 1
ATOM 687 O O . LEU A 1 94 ? -13.443 3.116 8.533 1.00 91.88 94 LEU A O 1
ATOM 691 N N . VAL A 1 95 ? -13.072 3.649 6.384 1.00 93.69 95 VAL A N 1
ATOM 692 C CA . VAL A 1 95 ? -13.994 4.799 6.345 1.00 93.69 95 VAL A CA 1
ATOM 693 C C . VAL A 1 95 ? -15.427 4.369 6.663 1.00 93.69 95 VAL A C 1
ATOM 695 O O . VAL A 1 95 ? -16.106 5.036 7.443 1.00 93.69 95 VAL A O 1
ATOM 698 N N . ALA A 1 96 ? -15.887 3.252 6.090 1.00 91.88 96 ALA A N 1
ATOM 699 C CA . ALA A 1 96 ? -17.242 2.748 6.305 1.00 91.88 96 ALA A CA 1
ATOM 700 C C . ALA A 1 96 ? -17.512 2.356 7.770 1.00 91.88 96 ALA A C 1
ATOM 702 O O . ALA A 1 96 ? -18.639 2.493 8.245 1.00 91.88 96 ALA A O 1
ATOM 703 N N . LEU A 1 97 ? -16.484 1.892 8.485 1.00 91.12 97 LEU A N 1
ATOM 704 C CA . LEU A 1 97 ? -16.578 1.452 9.880 1.00 91.12 97 LEU A CA 1
ATOM 705 C C . LEU A 1 97 ? -16.271 2.555 10.901 1.00 91.12 97 LEU A C 1
ATOM 707 O O . LEU A 1 97 ? -16.496 2.361 12.093 1.00 91.12 97 LEU A O 1
ATOM 711 N N . ALA A 1 98 ? -15.746 3.696 10.462 1.00 90.81 98 ALA A N 1
ATOM 712 C CA . ALA A 1 98 ? -15.296 4.745 11.361 1.00 90.81 98 ALA A CA 1
ATOM 713 C C . ALA A 1 98 ? -16.438 5.502 12.053 1.00 90.81 98 ALA A C 1
ATOM 715 O O . ALA A 1 98 ? -17.511 5.747 11.485 1.00 90.81 98 ALA A O 1
ATOM 716 N N . GLU A 1 99 ? -16.159 5.942 13.280 1.00 90.62 99 GLU A N 1
ATOM 717 C CA . GLU A 1 99 ? -16.980 6.895 14.025 1.00 90.62 99 GLU A CA 1
ATOM 718 C C . GLU A 1 99 ? -17.027 8.253 13.299 1.00 90.62 99 GLU A C 1
ATOM 720 O O . GLU A 1 99 ? -16.050 8.639 12.650 1.00 90.62 99 GLU A O 1
ATOM 725 N N . PRO A 1 100 ? -18.119 9.035 13.407 1.00 85.56 100 PRO A N 1
ATOM 726 C CA . PRO A 1 100 ? -18.276 10.285 12.658 1.00 85.56 100 PRO A CA 1
ATOM 727 C C . PRO A 1 100 ? -17.104 11.272 12.785 1.00 85.56 100 PRO A C 1
ATOM 729 O O . PRO A 1 100 ? -16.805 11.974 11.823 1.00 85.56 100 PRO A O 1
ATOM 732 N N . GLY A 1 101 ? -16.428 11.306 13.939 1.00 88.69 101 GLY A N 1
ATOM 733 C CA . GLY A 1 101 ? -15.302 12.207 14.202 1.00 88.69 101 GLY A CA 1
ATOM 734 C C . GLY A 1 101 ? -14.000 11.869 13.465 1.00 88.69 101 GLY A C 1
ATOM 735 O O . GLY A 1 101 ? -13.198 12.771 13.262 1.00 88.69 101 GLY A O 1
ATOM 736 N N . SER A 1 102 ? -13.793 10.619 13.032 1.00 87.94 102 SER A N 1
ATOM 737 C CA . SER A 1 102 ? -12.551 10.171 12.371 1.00 87.94 102 SER A CA 1
ATOM 738 C C . SER A 1 102 ? -12.710 9.895 10.872 1.00 87.94 102 SER A C 1
ATOM 740 O O . SER A 1 102 ? -11.726 9.687 10.163 1.00 87.94 102 SER A O 1
ATOM 742 N N . ARG A 1 103 ? -13.944 9.920 10.348 1.00 92.75 103 ARG A N 1
ATOM 743 C CA . ARG A 1 103 ? -14.220 9.624 8.930 1.00 92.75 103 ARG A CA 1
ATOM 744 C C . ARG A 1 103 ? -13.503 10.551 7.955 1.00 92.75 103 ARG A C 1
ATOM 746 O O . ARG A 1 103 ? -13.105 10.084 6.895 1.00 92.75 103 ARG A O 1
ATOM 753 N N . ALA A 1 104 ? -13.366 11.836 8.282 1.00 93.50 104 ALA A N 1
ATOM 754 C CA . ALA A 1 104 ? -12.760 12.814 7.378 1.00 93.50 104 ALA A CA 1
ATOM 755 C C . ALA A 1 104 ? -11.279 12.499 7.108 1.00 93.50 104 ALA A C 1
ATOM 757 O O . ALA A 1 104 ? -10.873 12.421 5.952 1.00 93.50 104 ALA A O 1
ATOM 758 N N . GLU A 1 105 ? -10.510 12.230 8.163 1.00 91.44 105 GLU A N 1
ATOM 759 C CA . GLU A 1 105 ? -9.087 11.874 8.071 1.00 91.44 105 GLU A CA 1
ATOM 760 C C . GLU A 1 105 ? -8.895 10.556 7.305 1.00 91.44 105 GLU A C 1
ATOM 762 O O . GLU A 1 105 ? -8.039 10.439 6.431 1.00 91.44 105 GLU A O 1
ATOM 767 N N . LEU A 1 106 ? -9.752 9.565 7.558 1.00 92.38 106 LEU A N 1
ATOM 768 C CA . LEU A 1 106 ? -9.706 8.287 6.845 1.00 92.38 106 LEU A CA 1
ATOM 769 C C . LEU A 1 106 ? -10.106 8.415 5.367 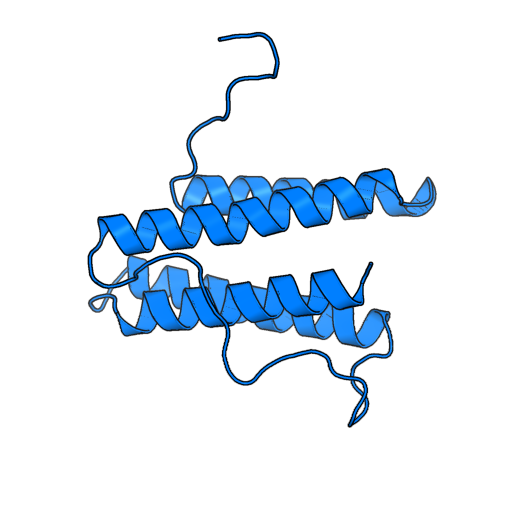1.00 92.38 106 LEU A C 1
ATOM 771 O O . LEU A 1 106 ? -9.551 7.720 4.515 1.00 92.38 106 LEU A O 1
ATOM 775 N N . ALA A 1 107 ? -11.043 9.309 5.040 1.00 93.94 107 ALA A N 1
ATOM 776 C CA . ALA A 1 107 ? -11.434 9.590 3.660 1.00 93.94 107 ALA A CA 1
ATOM 777 C C . ALA A 1 107 ? -10.313 10.296 2.879 1.00 93.94 107 ALA A C 1
ATOM 779 O O . ALA A 1 107 ? -10.147 10.060 1.677 1.00 93.94 107 ALA A O 1
ATOM 780 N N . GLU A 1 108 ? -9.509 11.118 3.552 1.00 94.69 108 GLU A N 1
ATOM 781 C CA . GLU A 1 108 ? -8.296 11.691 2.974 1.00 94.69 108 GLU A CA 1
ATOM 782 C C . GLU A 1 108 ? -7.268 10.596 2.653 1.00 94.69 108 GLU A C 1
ATOM 784 O O . GLU A 1 108 ? -6.780 10.533 1.524 1.00 94.69 108 GLU A O 1
ATOM 789 N N . LEU A 1 109 ? -7.021 9.657 3.575 1.00 93.62 109 LEU A N 1
ATOM 790 C CA . LEU A 1 109 ? -6.129 8.517 3.317 1.00 93.62 109 LEU A CA 1
ATOM 791 C C . LEU A 1 109 ? -6.612 7.643 2.150 1.00 93.62 109 LEU A C 1
ATOM 793 O O . LEU A 1 109 ? -5.818 7.273 1.286 1.00 93.62 109 LEU A O 1
ATOM 797 N N . HIS A 1 110 ? -7.919 7.383 2.063 1.00 94.69 110 HIS A N 1
ATOM 798 C CA . HIS A 1 110 ? -8.520 6.703 0.912 1.00 94.69 110 HIS A CA 1
ATOM 799 C C . HIS A 1 110 ? -8.259 7.450 -0.410 1.00 94.69 110 HIS A C 1
ATOM 801 O O . HIS A 1 110 ? -7.946 6.840 -1.439 1.00 94.69 110 HIS A O 1
ATOM 807 N N . THR A 1 111 ? -8.365 8.780 -0.394 1.00 94.56 111 THR A N 1
ATOM 808 C CA . THR A 1 111 ? -8.103 9.622 -1.569 1.00 94.56 111 THR A CA 1
ATOM 809 C C . THR A 1 111 ? -6.635 9.533 -1.987 1.00 94.56 111 THR A C 1
ATOM 811 O O . THR A 1 111 ? -6.346 9.288 -3.159 1.00 94.56 111 THR A O 1
ATOM 814 N N . LEU A 1 112 ? -5.707 9.618 -1.031 1.00 93.62 112 LEU A N 1
ATOM 815 C CA . LEU A 1 112 ? -4.269 9.487 -1.281 1.00 93.62 112 LEU A CA 1
ATOM 816 C C . LEU A 1 112 ? -3.894 8.109 -1.846 1.00 93.62 112 LEU A C 1
ATOM 818 O O . LEU A 1 112 ? -3.091 8.030 -2.781 1.00 93.62 112 LEU A O 1
ATOM 822 N N . ALA A 1 113 ? -4.495 7.032 -1.329 1.00 93.69 113 ALA A N 1
ATOM 823 C CA . ALA A 1 113 ? -4.319 5.684 -1.868 1.00 93.69 113 ALA A CA 1
ATOM 824 C C . ALA A 1 113 ? -4.816 5.599 -3.323 1.00 93.69 113 ALA A C 1
ATOM 826 O O . ALA A 1 113 ? -4.118 5.082 -4.195 1.00 93.69 113 ALA A O 1
ATOM 827 N N . THR A 1 114 ? -5.969 6.207 -3.623 1.00 93.94 114 THR A N 1
ATOM 828 C CA . THR A 1 114 ? -6.542 6.232 -4.982 1.00 93.94 114 THR A CA 1
ATOM 829 C C . THR A 1 114 ? -5.633 6.970 -5.965 1.00 93.94 114 THR A C 1
ATOM 831 O O . THR A 1 114 ? -5.391 6.510 -7.084 1.00 93.94 114 THR A O 1
ATOM 834 N N . GLU A 1 115 ? -5.083 8.114 -5.559 1.00 93.81 115 GLU A N 1
ATOM 835 C CA . GLU A 1 115 ? -4.108 8.856 -6.360 1.00 93.81 115 GLU A CA 1
ATOM 836 C C . GLU A 1 115 ? -2.807 8.074 -6.564 1.00 93.81 115 GLU A C 1
ATOM 838 O O . GLU A 1 115 ? -2.177 8.170 -7.620 1.00 93.81 115 GLU A O 1
ATOM 843 N N . SER A 1 116 ? -2.374 7.306 -5.563 1.00 93.12 116 SER A N 1
ATOM 844 C CA 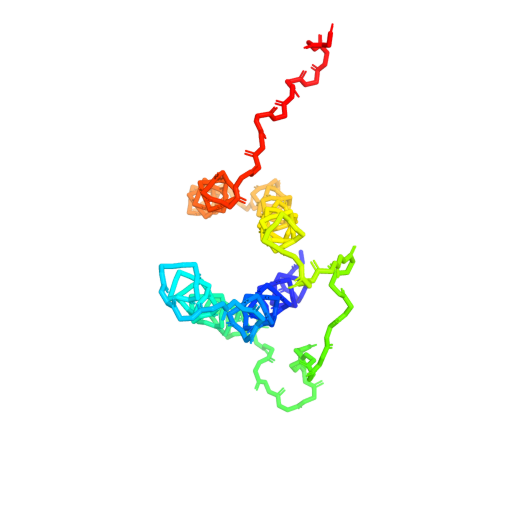. SER A 1 116 ? -1.199 6.443 -5.684 1.00 93.12 116 SER A CA 1
ATOM 845 C C . SER A 1 116 ? -1.438 5.299 -6.673 1.00 93.12 116 SER A C 1
ATOM 847 O O . SER A 1 116 ? -0.630 5.118 -7.585 1.00 93.12 116 SER A O 1
ATOM 849 N N . ALA A 1 117 ? -2.587 4.624 -6.595 1.00 93.00 117 ALA A N 1
ATOM 850 C CA . ALA A 1 117 ? -2.960 3.571 -7.538 1.00 93.00 117 ALA A CA 1
ATOM 851 C C . ALA A 1 117 ? -2.989 4.082 -8.986 1.00 93.00 117 ALA A C 1
ATOM 853 O O . ALA A 1 117 ? -2.383 3.490 -9.881 1.00 93.00 117 ALA A O 1
ATOM 854 N N . ARG A 1 118 ? -3.593 5.256 -9.215 1.00 92.56 118 ARG A N 1
ATOM 855 C CA . ARG A 1 118 ? -3.605 5.908 -10.537 1.00 92.56 118 ARG A CA 1
ATOM 856 C C . ARG A 1 118 ? -2.204 6.254 -11.038 1.00 92.56 118 ARG A C 1
ATOM 858 O O . ARG A 1 118 ? -1.915 6.065 -12.216 1.00 92.56 118 ARG A O 1
ATOM 865 N N . ARG A 1 119 ? -1.309 6.725 -10.161 1.00 92.00 119 ARG A N 1
ATOM 866 C CA . ARG A 1 119 ? 0.101 6.994 -10.515 1.00 92.00 119 ARG A CA 1
ATO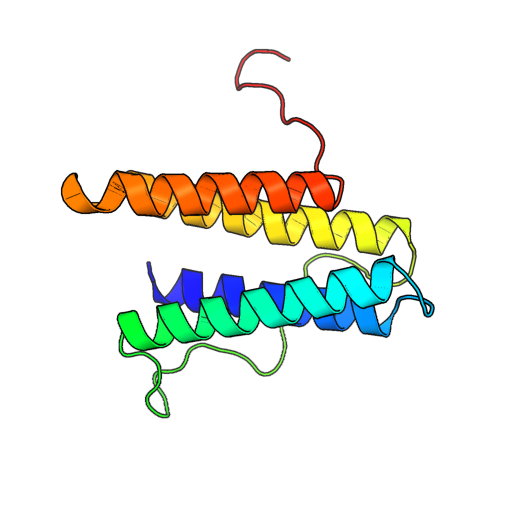M 867 C C . ARG A 1 119 ? 0.861 5.740 -10.945 1.00 92.00 119 ARG A C 1
ATOM 869 O O . ARG A 1 119 ? 1.821 5.863 -11.705 1.00 92.00 119 ARG A O 1
ATOM 876 N N . TRP A 1 120 ? 0.444 4.568 -10.477 1.00 91.94 120 TRP A N 1
ATOM 877 C CA . TRP A 1 120 ? 1.006 3.279 -10.875 1.00 91.94 120 TRP A CA 1
ATOM 878 C C . TRP A 1 120 ? 0.310 2.631 -12.073 1.00 91.94 120 TRP A C 1
ATOM 880 O O . TRP A 1 120 ? 0.743 1.576 -12.519 1.00 91.94 120 TRP A O 1
ATOM 890 N N . GLY A 1 121 ? -0.674 3.307 -12.667 1.00 90.94 121 GLY A N 1
ATOM 891 C CA . GLY A 1 121 ? -1.312 2.868 -13.905 1.00 90.94 121 GLY A CA 1
ATOM 892 C C . GLY A 1 121 ? -2.664 2.195 -13.706 1.00 90.94 121 GLY A C 1
ATOM 893 O O . GLY A 1 121 ? -3.193 1.644 -14.668 1.00 90.94 121 GLY A O 1
ATOM 894 N N . LEU A 1 122 ? -3.252 2.265 -12.506 1.00 87.19 122 LEU A N 1
ATOM 895 C CA . LEU A 1 122 ? -4.630 1.829 -12.324 1.00 87.19 122 LEU A CA 1
ATOM 896 C C . LEU A 1 122 ? -5.558 2.685 -13.198 1.00 87.19 122 LEU A C 1
ATOM 898 O O . LEU A 1 122 ? -5.668 3.904 -13.018 1.00 87.19 122 LEU A O 1
ATOM 902 N N . GLY A 1 123 ? -6.223 2.029 -14.147 1.00 82.75 123 GLY A N 1
ATOM 903 C CA . GLY A 1 123 ? -7.241 2.651 -14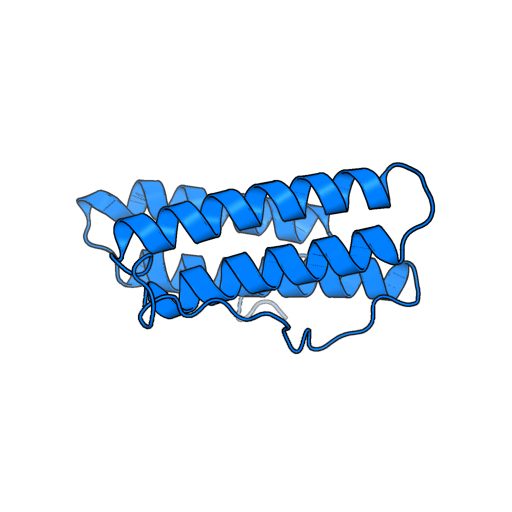.981 1.00 82.75 123 GLY A CA 1
ATOM 904 C C . GLY A 1 123 ? -8.475 3.057 -14.166 1.00 82.75 123 GLY A C 1
ATOM 905 O O . GLY A 1 123 ? -8.705 2.542 -13.072 1.00 82.75 123 GLY A O 1
ATOM 906 N N . PRO A 1 124 ? -9.297 3.988 -14.673 1.00 73.94 124 PRO A N 1
ATOM 907 C CA . PRO A 1 124 ? -10.586 4.263 -14.061 1.00 73.94 124 PRO A CA 1
ATOM 908 C C . PRO A 1 124 ? -11.449 2.997 -14.087 1.00 73.94 124 PRO A C 1
ATOM 910 O O . PRO A 1 124 ? -11.755 2.470 -15.154 1.00 73.94 124 PRO A O 1
ATOM 913 N N . THR A 1 125 ? -11.859 2.520 -12.915 1.00 71.81 125 THR A N 1
ATOM 914 C CA . THR A 1 125 ? -12.894 1.489 -12.816 1.00 71.81 125 THR A CA 1
ATOM 915 C C . THR A 1 125 ? -14.232 2.110 -13.201 1.00 71.81 125 THR A C 1
ATOM 917 O O . THR A 1 125 ? -14.562 3.204 -12.732 1.00 71.81 125 THR A O 1
ATOM 920 N N . ALA A 1 126 ? -15.000 1.427 -14.052 1.00 65.69 126 ALA A N 1
ATOM 921 C CA . ALA A 1 126 ? -16.364 1.840 -14.353 1.00 65.69 126 ALA A CA 1
ATOM 922 C C . ALA A 1 126 ? -17.168 1.949 -13.051 1.00 65.69 126 ALA A C 1
ATOM 924 O O . ALA A 1 126 ? -17.016 1.136 -12.133 1.00 65.69 126 ALA A O 1
ATOM 925 N N . PHE A 1 127 ? -18.017 2.973 -12.961 1.00 55.56 127 PHE A N 1
ATOM 926 C CA . PHE A 1 127 ? -18.948 3.058 -11.847 1.00 55.56 127 PHE A CA 1
ATOM 927 C C . PHE A 1 127 ? -19.896 1.850 -11.930 1.00 55.56 127 PHE A C 1
ATOM 929 O O . PHE A 1 127 ? -20.339 1.532 -13.037 1.00 55.56 127 PHE A O 1
ATOM 936 N N . PRO A 1 128 ? -20.214 1.167 -10.817 1.00 56.09 128 PRO A N 1
ATOM 937 C CA . PRO A 1 128 ? -21.120 0.025 -10.857 1.00 56.09 128 PRO A CA 1
ATOM 938 C C . PRO A 1 128 ? -22.436 0.373 -11.573 1.00 56.09 128 PRO A C 1
ATOM 940 O O . PRO A 1 128 ? -23.135 1.299 -11.158 1.00 56.09 128 PRO A O 1
ATOM 943 N N . GLY A 1 129 ? -22.753 -0.362 -12.644 1.00 63.50 129 GLY A N 1
ATOM 944 C CA . GLY A 1 129 ? -23.943 -0.151 -13.478 1.00 63.50 129 GLY A CA 1
ATOM 945 C C . GLY A 1 129 ? -23.773 0.804 -14.669 1.00 63.50 129 GLY A C 1
ATOM 946 O O . GLY A 1 129 ? -24.783 1.225 -15.230 1.00 63.50 129 GLY A O 1
ATOM 947 N N . LEU A 1 130 ? -22.537 1.174 -15.031 1.00 58.50 130 LEU A N 1
ATOM 948 C CA . LEU A 1 130 ? -22.196 1.944 -16.238 1.00 58.50 130 LEU A CA 1
ATOM 949 C C . LEU A 1 130 ? -21.174 1.201 -17.121 1.00 58.50 130 LEU A C 1
ATOM 951 O O . LEU A 1 130 ? -20.132 1.758 -17.475 1.00 58.50 130 LEU A O 1
ATOM 955 N N . ASP A 1 131 ? -21.459 -0.062 -17.424 1.00 58.12 131 ASP A N 1
ATOM 956 C CA . ASP A 1 131 ? -20.793 -0.893 -18.433 1.00 58.12 131 ASP A CA 1
ATOM 957 C C . ASP A 1 131 ? -21.396 -0.740 -19.844 1.00 58.12 131 ASP A C 1
ATOM 959 O O . ASP A 1 131 ? -22.633 -0.570 -19.971 1.00 58.12 131 ASP A O 1
#

Foldseek 3Di:
DLLVLLQLLQQLLQLLCQLLVQDDPDDSNVVSNVSSVVSNVVSVVSCVVVVQPDPPSPSYDPDDDQVFDNNDPVRSLVSQLVSLVVSLVVLVVVLVPDDPVCNVVSVVVSVVSVVRSVVSPDDDDDDPPRD

Secondary structure (DSSP, 8-state):
-HHHHHHHHHHHHHHHHHHHHHSPTTHHHHHHHHHHHHHHHHHHHHHHHHT--STTT----S----SS--SSHHHHHHHHHHHHHHHHHHHHHHHHHS-TTTHHHHHHHHHHHHHHHHHTTPPPPPPTT--

Radius of gyration: 15.19 Å; chains: 1; bounding box: 42×26×39 Å

pLDDT: mean 92.79, std 8.42, range [55.56, 98.75]

Sequence (131 aa):
DLELLVLAEDQAAFAFETIAARSPEGGVRNRALAAATRHRVTSEAWARLAGLTEPGLDPRAVSYALGGSADTEESRAVLGADVEQALVVSYAALVALAEPGSRAELAELHTLATESARRWGLGPTAFPGLD